Protein AF-A0A3B0WR85-F1 (afdb_monomer_lite)

Structure (mmCIF, N/CA/C/O backbone):
data_AF-A0A3B0WR85-F1
#
_entry.id   AF-A0A3B0WR85-F1
#
loop_
_atom_site.group_PDB
_atom_site.id
_atom_site.type_symbol
_atom_site.label_atom_id
_atom_site.label_alt_id
_atom_site.label_comp_id
_atom_site.label_asym_id
_atom_site.label_entity_id
_atom_site.label_seq_id
_atom_site.pdbx_PDB_ins_code
_atom_site.Cartn_x
_atom_site.Cartn_y
_atom_site.Cartn_z
_atom_site.occupancy
_atom_site.B_iso_or_equiv
_atom_site.auth_seq_id
_atom_site.auth_comp_id
_atom_site.auth_asym_id
_atom_site.auth_atom_id
_atom_site.pdbx_PDB_model_num
ATOM 1 N N . MET A 1 1 ? 17.186 1.798 1.986 1.00 44.66 1 MET A N 1
ATOM 2 C CA . MET A 1 1 ? 17.873 1.474 0.703 1.00 44.66 1 MET A CA 1
ATOM 3 C C . MET A 1 1 ? 18.273 2.775 0.012 1.00 44.66 1 MET A C 1
ATOM 5 O O . MET A 1 1 ? 17.402 3.464 -0.518 1.00 44.66 1 MET A O 1
ATOM 9 N N . SER A 1 2 ? 19.549 3.153 0.126 1.00 36.06 2 SER A N 1
ATOM 10 C CA . SER A 1 2 ? 20.037 4.521 -0.097 1.00 36.06 2 SER A CA 1
ATOM 11 C C . SER A 1 2 ? 20.021 4.960 -1.569 1.00 36.06 2 SER A C 1
ATOM 13 O O . SER A 1 2 ? 19.968 4.143 -2.493 1.00 36.06 2 SER A O 1
ATOM 15 N N . ILE A 1 3 ? 20.077 6.278 -1.788 1.00 45.81 3 ILE A N 1
ATOM 16 C CA . ILE A 1 3 ? 20.148 6.946 -3.104 1.00 45.81 3 ILE A CA 1
ATOM 17 C C . ILE A 1 3 ? 21.254 6.336 -3.982 1.00 45.81 3 ILE A C 1
ATOM 19 O O . ILE A 1 3 ? 21.074 6.115 -5.182 1.00 45.81 3 ILE A O 1
ATOM 23 N N . VAL A 1 4 ? 22.366 5.965 -3.350 1.00 44.94 4 VAL A N 1
ATOM 24 C CA . VAL A 1 4 ? 23.516 5.313 -3.978 1.00 44.94 4 VAL A CA 1
ATOM 25 C C . VAL A 1 4 ? 23.124 3.960 -4.581 1.00 44.94 4 VAL A C 1
ATOM 27 O O . VAL A 1 4 ? 23.459 3.678 -5.728 1.00 44.94 4 VAL A O 1
ATOM 30 N N . THR A 1 5 ? 22.333 3.142 -3.880 1.00 46.25 5 THR A N 1
ATOM 31 C CA . THR A 1 5 ? 21.969 1.790 -4.340 1.00 46.25 5 THR A CA 1
ATOM 32 C C . THR A 1 5 ? 21.059 1.807 -5.577 1.00 46.25 5 THR A C 1
ATOM 34 O O . THR A 1 5 ? 21.176 0.943 -6.447 1.00 46.25 5 THR A O 1
ATOM 37 N N . LYS A 1 6 ? 20.169 2.802 -5.703 1.00 56.06 6 LYS A N 1
ATOM 38 C CA . LYS A 1 6 ? 19.250 2.936 -6.854 1.00 56.06 6 LYS A CA 1
ATOM 39 C C . LYS A 1 6 ? 19.912 3.552 -8.083 1.00 56.06 6 LYS A C 1
ATOM 41 O O . LYS A 1 6 ? 19.692 3.053 -9.187 1.00 56.06 6 LYS A O 1
ATOM 46 N N . GLY A 1 7 ? 20.754 4.572 -7.898 1.00 58.78 7 GLY A N 1
ATOM 47 C CA . GLY A 1 7 ? 21.586 5.113 -8.979 1.00 58.78 7 GLY A CA 1
ATOM 48 C C . GLY A 1 7 ? 22.493 4.034 -9.576 1.00 58.78 7 GLY A C 1
ATOM 49 O O . GLY A 1 7 ? 22.565 3.889 -10.795 1.00 58.78 7 GLY A O 1
ATOM 50 N N . ILE A 1 8 ? 23.074 3.191 -8.716 1.00 61.34 8 ILE A N 1
ATOM 51 C CA . ILE A 1 8 ? 23.852 2.019 -9.126 1.00 61.34 8 ILE A CA 1
ATOM 52 C C . ILE A 1 8 ? 22.989 1.021 -9.913 1.00 61.34 8 ILE A C 1
ATOM 54 O O . ILE A 1 8 ? 23.425 0.548 -10.955 1.00 61.34 8 ILE A O 1
ATOM 58 N N . SER A 1 9 ? 21.753 0.730 -9.495 1.00 68.44 9 SER A N 1
ATOM 59 C CA . SER A 1 9 ? 20.883 -0.217 -10.213 1.00 68.44 9 SER A CA 1
ATOM 60 C C . SER A 1 9 ? 20.498 0.251 -11.625 1.00 68.44 9 SER A C 1
ATOM 62 O O . SER A 1 9 ? 20.544 -0.558 -12.552 1.00 68.44 9 SER A O 1
ATOM 64 N N . MET A 1 10 ? 20.161 1.534 -11.817 1.00 72.00 10 MET A N 1
ATOM 65 C CA . MET A 1 10 ? 19.852 2.072 -13.153 1.00 72.00 10 MET A CA 1
ATOM 66 C C . MET A 1 10 ? 21.098 2.173 -14.039 1.00 72.00 10 MET A C 1
ATOM 68 O O . MET A 1 10 ? 21.025 1.909 -15.238 1.00 72.00 10 MET A O 1
ATOM 72 N N . PHE A 1 11 ? 22.248 2.488 -13.445 1.00 79.44 11 PHE A N 1
ATOM 73 C CA . PHE A 1 11 ? 23.533 2.489 -14.138 1.00 79.44 11 PHE A CA 1
ATOM 74 C C . PHE A 1 11 ? 23.969 1.077 -14.563 1.00 79.44 11 PHE A C 1
ATOM 76 O O . PHE A 1 11 ? 24.436 0.877 -15.679 1.00 79.44 11 PHE A O 1
ATOM 83 N N . ILE A 1 12 ? 23.757 0.066 -13.717 1.00 81.62 12 ILE A N 1
ATOM 84 C CA . ILE A 1 12 ? 24.021 -1.337 -14.065 1.00 81.62 12 ILE A CA 1
ATOM 85 C C . ILE A 1 12 ? 23.113 -1.786 -15.214 1.00 81.62 12 ILE A C 1
ATOM 87 O O . ILE A 1 12 ? 23.583 -2.448 -16.138 1.00 81.62 12 ILE A O 1
ATOM 91 N N . LEU A 1 13 ? 21.828 -1.416 -15.191 1.00 82.56 13 LEU A N 1
ATOM 92 C CA . LEU A 1 13 ? 20.892 -1.771 -16.257 1.00 82.56 13 LEU A CA 1
ATOM 93 C C . LEU A 1 13 ? 21.288 -1.137 -17.600 1.00 82.56 13 LEU A C 1
ATOM 95 O O . LEU A 1 13 ? 21.266 -1.819 -18.624 1.00 82.56 13 LEU A O 1
ATOM 99 N N . SER A 1 14 ? 21.690 0.137 -17.608 1.00 84.94 14 SER A N 1
ATOM 100 C CA . SER A 1 14 ? 22.140 0.809 -18.832 1.00 84.94 14 SER A CA 1
ATOM 101 C C . SER A 1 14 ? 23.456 0.232 -19.362 1.00 84.94 14 SER A C 1
ATOM 103 O O . SER A 1 14 ? 23.582 0.021 -20.570 1.00 84.94 14 SER A O 1
ATOM 105 N N . LEU A 1 15 ? 24.397 -0.120 -18.479 1.00 90.69 15 LEU A N 1
ATOM 106 C CA . LEU A 1 15 ? 25.621 -0.838 -18.847 1.00 90.69 15 LEU A CA 1
ATOM 107 C C . LEU A 1 15 ? 25.331 -2.224 -19.436 1.00 90.69 15 LEU A C 1
ATOM 109 O O . LEU A 1 15 ? 25.959 -2.613 -20.420 1.00 90.69 15 LEU A O 1
ATOM 113 N N . LEU A 1 16 ? 24.368 -2.957 -18.872 1.00 88.81 16 LEU A N 1
ATOM 114 C CA . LEU A 1 16 ? 23.963 -4.274 -19.365 1.00 88.81 16 LEU A CA 1
ATOM 115 C C . LEU A 1 16 ? 23.346 -4.175 -20.766 1.00 88.81 16 LEU A C 1
ATOM 117 O O . LEU A 1 16 ? 23.712 -4.948 -21.649 1.00 88.81 16 LEU A O 1
ATOM 121 N N . ILE A 1 17 ? 22.469 -3.193 -20.996 1.00 90.62 17 ILE A N 1
ATOM 122 C CA . ILE A 1 17 ? 21.872 -2.926 -22.314 1.00 90.62 17 ILE A CA 1
ATOM 123 C C . ILE A 1 17 ? 22.955 -2.554 -23.338 1.00 90.62 17 ILE A C 1
ATOM 125 O O . ILE A 1 17 ? 22.962 -3.090 -24.447 1.00 90.62 17 ILE A O 1
ATOM 129 N N . LEU A 1 18 ? 23.896 -1.681 -22.964 1.00 92.19 18 LEU A N 1
ATOM 130 C CA . LEU A 1 18 ? 25.001 -1.268 -23.832 1.00 92.19 18 LEU A CA 1
ATOM 131 C C . LEU A 1 18 ? 25.924 -2.445 -24.181 1.00 92.19 18 LEU A C 1
ATOM 133 O O . LEU A 1 18 ? 26.284 -2.627 -25.343 1.00 92.19 18 LEU A O 1
ATOM 137 N N . SER A 1 19 ? 26.270 -3.276 -23.196 1.00 90.62 19 SER A N 1
ATOM 138 C CA . SER A 1 19 ? 27.060 -4.492 -23.407 1.00 90.62 19 SER A CA 1
ATOM 139 C C . SER A 1 19 ? 26.348 -5.469 -24.347 1.00 90.62 19 SER A C 1
ATOM 141 O O . SER A 1 19 ? 26.960 -5.985 -25.283 1.00 90.62 19 SER A O 1
ATOM 143 N N . LEU A 1 20 ? 25.040 -5.669 -24.163 1.00 92.06 20 LEU A N 1
ATOM 144 C CA . LEU A 1 20 ? 24.237 -6.557 -25.001 1.00 92.06 20 LEU A CA 1
ATOM 145 C C . LEU A 1 20 ? 24.157 -6.058 -26.453 1.00 92.06 20 LEU A C 1
ATOM 147 O O . LEU A 1 20 ? 24.278 -6.858 -27.378 1.00 92.06 20 LEU A O 1
ATOM 151 N N . LEU A 1 21 ? 24.034 -4.744 -26.664 1.00 92.62 21 LEU A N 1
ATOM 152 C CA . LEU A 1 21 ? 24.086 -4.124 -27.993 1.00 92.62 21 LEU A CA 1
ATOM 153 C C . LEU A 1 21 ? 25.423 -4.385 -28.699 1.00 92.62 21 LEU A C 1
ATOM 155 O O . LEU A 1 21 ? 25.435 -4.772 -29.867 1.00 92.62 21 LEU A O 1
ATOM 159 N N . ILE A 1 22 ? 26.545 -4.231 -27.989 1.00 93.88 22 ILE A N 1
ATOM 160 C CA . ILE A 1 22 ? 27.879 -4.527 -28.533 1.00 93.88 22 ILE A CA 1
ATOM 161 C C . ILE A 1 22 ? 27.980 -6.010 -28.924 1.00 93.88 22 ILE A C 1
ATOM 163 O O . ILE A 1 22 ? 28.458 -6.334 -30.011 1.00 93.88 22 ILE A O 1
ATOM 167 N N . MET A 1 23 ? 27.473 -6.913 -28.080 1.00 92.56 23 MET A N 1
ATOM 168 C CA . MET A 1 23 ? 27.468 -8.357 -28.347 1.00 92.56 23 MET A CA 1
ATOM 169 C C . MET A 1 23 ? 26.614 -8.735 -29.563 1.00 92.56 23 MET A C 1
ATOM 171 O O . MET A 1 23 ? 26.996 -9.630 -30.315 1.00 92.56 23 MET A O 1
ATOM 175 N N . VAL A 1 24 ? 25.494 -8.045 -29.800 1.00 93.56 24 VAL A N 1
ATOM 176 C CA . VAL A 1 24 ? 24.681 -8.223 -31.016 1.00 93.56 24 VAL A CA 1
ATOM 177 C C . VAL A 1 24 ? 25.495 -7.858 -32.260 1.00 93.56 24 VAL A C 1
ATOM 179 O O . VAL A 1 24 ? 25.550 -8.647 -33.203 1.00 93.56 24 VAL A O 1
ATOM 182 N N . VAL A 1 25 ? 26.164 -6.697 -32.254 1.00 92.56 25 VAL A N 1
ATOM 183 C CA . VAL A 1 25 ? 26.983 -6.222 -33.385 1.00 92.56 25 VAL A CA 1
ATOM 184 C C . VAL A 1 25 ? 28.138 -7.182 -33.672 1.00 92.56 25 VAL A C 1
ATOM 186 O O . VAL A 1 25 ? 28.336 -7.581 -34.820 1.00 92.56 25 VAL A O 1
ATOM 189 N N . LEU A 1 26 ? 28.865 -7.606 -32.634 1.00 92.56 26 LEU A N 1
ATOM 190 C CA . LEU A 1 26 ? 29.942 -8.591 -32.762 1.00 92.56 26 LEU A CA 1
ATOM 191 C C . LEU A 1 26 ? 29.422 -9.948 -33.239 1.00 92.56 26 LEU A C 1
ATOM 193 O O . LEU A 1 26 ? 30.055 -10.595 -34.067 1.00 92.56 26 LEU A O 1
ATOM 197 N N . GLY A 1 27 ? 28.250 -10.370 -32.771 1.00 89.69 27 GLY A N 1
ATOM 198 C CA . GLY A 1 27 ? 27.640 -11.622 -33.196 1.00 89.69 27 GLY A CA 1
ATOM 199 C C . GLY A 1 27 ? 27.337 -11.656 -34.698 1.00 89.69 27 GLY A C 1
ATOM 200 O O . GLY A 1 27 ? 27.486 -12.707 -35.315 1.00 89.69 27 GLY 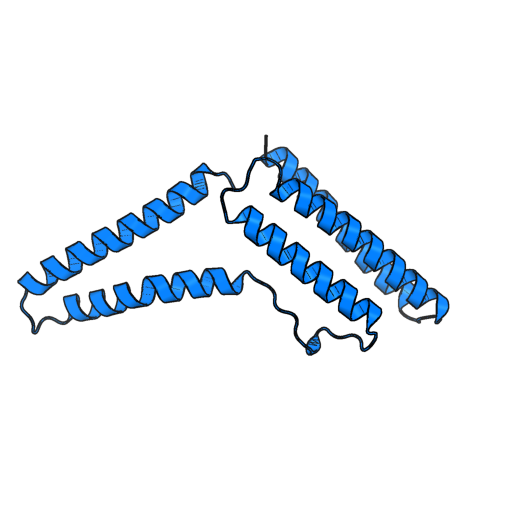A O 1
ATOM 201 N N . PHE A 1 28 ? 26.956 -10.531 -35.314 1.00 92.69 28 PHE A N 1
ATOM 202 C CA . PHE A 1 28 ? 26.737 -10.469 -36.766 1.00 92.69 28 PHE A CA 1
ATOM 203 C C . PHE A 1 28 ? 28.031 -10.612 -37.583 1.00 92.69 28 PHE A C 1
ATOM 205 O O . PHE A 1 28 ? 27.959 -10.981 -38.755 1.00 92.69 28 PHE A O 1
ATOM 212 N N . MET A 1 29 ? 29.212 -10.423 -36.978 1.00 92.06 29 MET A N 1
ATOM 213 C CA . MET A 1 29 ? 30.497 -10.743 -37.622 1.00 92.06 29 MET A CA 1
ATOM 214 C C . MET A 1 29 ? 30.684 -12.253 -37.844 1.00 92.06 29 MET A C 1
ATOM 216 O O . MET A 1 29 ? 31.477 -12.648 -38.693 1.00 92.06 29 MET A O 1
ATOM 220 N N . LEU A 1 30 ? 29.926 -13.100 -37.135 1.00 89.25 30 LEU A N 1
ATOM 221 C CA . LEU A 1 30 ? 29.872 -14.553 -37.358 1.00 89.25 30 LEU A CA 1
ATOM 222 C C . LEU A 1 30 ? 28.946 -14.944 -38.530 1.00 89.25 30 LEU A C 1
ATOM 224 O O . LEU A 1 30 ? 28.833 -16.124 -38.856 1.00 89.25 30 LEU A O 1
ATOM 228 N N . GLY A 1 31 ? 28.292 -13.967 -39.169 1.00 89.75 31 GLY A N 1
ATOM 22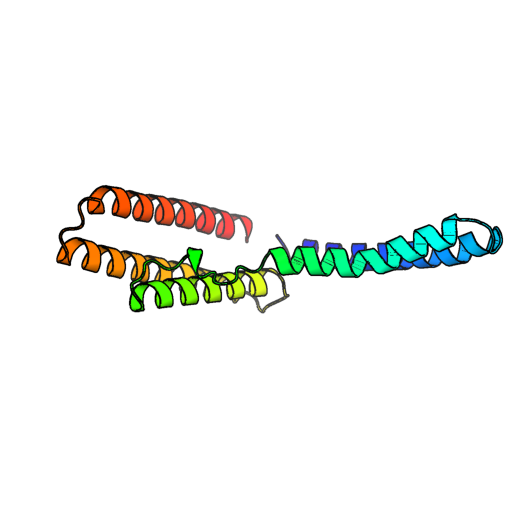9 C CA . GLY A 1 31 ? 27.395 -14.148 -40.309 1.00 89.75 31 GLY A CA 1
ATOM 230 C C . GLY A 1 31 ? 25.906 -14.135 -39.941 1.00 89.75 31 GLY A C 1
ATOM 231 O O . GLY A 1 31 ? 25.497 -14.515 -38.846 1.00 89.75 31 GLY A O 1
ATOM 232 N N . PHE A 1 32 ? 25.063 -13.724 -40.892 1.00 88.88 32 PHE A N 1
ATOM 233 C CA . PHE A 1 32 ? 23.616 -13.538 -40.687 1.00 88.88 32 PHE A CA 1
ATOM 234 C C . PHE A 1 32 ? 22.829 -14.831 -40.420 1.00 88.88 32 PHE A C 1
ATOM 236 O O . PHE A 1 32 ? 21.731 -14.772 -39.865 1.00 88.88 32 PHE A O 1
ATOM 243 N N . GLY A 1 33 ? 23.386 -15.988 -40.795 1.00 90.69 33 GLY A N 1
ATOM 244 C CA . GLY A 1 33 ? 22.810 -17.306 -40.513 1.00 90.69 33 GLY A CA 1
ATOM 245 C C . GLY A 1 33 ? 23.103 -17.826 -39.102 1.00 90.69 33 GLY A C 1
ATOM 246 O O . GLY A 1 33 ? 22.575 -18.868 -38.720 1.00 90.69 33 GLY A O 1
ATOM 247 N N . HIS A 1 34 ? 23.939 -17.131 -38.324 1.00 91.62 34 HIS A N 1
ATO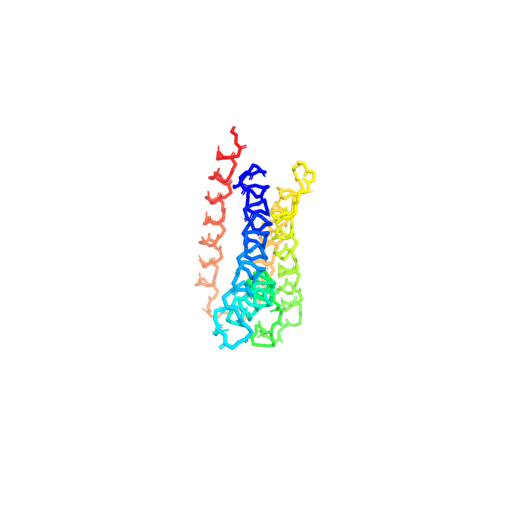M 248 C CA . HIS A 1 34 ? 24.247 -17.531 -36.957 1.00 91.62 34 HIS A CA 1
ATOM 249 C C . HIS A 1 34 ? 23.066 -17.196 -36.025 1.00 91.62 34 HIS A C 1
ATOM 251 O O . HIS A 1 34 ? 22.543 -16.085 -36.090 1.00 91.62 34 HIS A O 1
ATOM 257 N N . PRO A 1 35 ? 22.634 -18.095 -35.123 1.00 92.50 35 PRO A N 1
ATOM 258 C CA . PRO A 1 35 ? 21.458 -17.855 -34.279 1.00 92.50 35 PRO A CA 1
ATOM 259 C C . PRO A 1 35 ? 21.706 -16.856 -33.134 1.00 92.50 35 PRO A C 1
ATOM 261 O O . PRO A 1 35 ? 20.758 -16.248 -32.641 1.00 92.50 35 PRO A O 1
ATOM 264 N N . LEU A 1 36 ? 22.964 -16.666 -32.706 1.00 91.06 36 LEU A N 1
ATOM 265 C CA . LEU A 1 36 ? 23.294 -15.822 -31.542 1.00 91.06 36 LEU A CA 1
ATOM 266 C C . LEU A 1 36 ? 22.782 -14.372 -31.641 1.00 91.06 36 LEU A C 1
ATOM 268 O O . LEU A 1 36 ? 22.123 -13.948 -30.695 1.00 91.06 36 LEU A O 1
ATOM 272 N N . PRO A 1 37 ? 23.011 -13.601 -32.724 1.00 93.56 37 PRO A N 1
ATOM 273 C CA . PRO A 1 37 ? 22.565 -12.205 -32.788 1.00 93.56 37 PRO A CA 1
ATOM 274 C C . PRO A 1 37 ? 21.049 -12.069 -32.663 1.00 93.56 37 PRO A C 1
ATOM 276 O O . PRO A 1 37 ? 20.560 -11.182 -31.970 1.00 93.56 37 PRO A O 1
ATOM 279 N N . TRP A 1 38 ? 20.301 -12.993 -33.266 1.00 92.81 38 TRP A N 1
ATOM 280 C CA . TRP A 1 38 ? 18.841 -13.022 -33.210 1.00 92.81 38 TRP A CA 1
ATOM 281 C C . TRP A 1 38 ? 18.314 -13.345 -31.803 1.00 92.81 38 TRP A C 1
ATOM 283 O O . TRP A 1 38 ? 17.373 -12.697 -31.343 1.00 92.81 38 TRP A O 1
ATOM 293 N N . ILE A 1 39 ? 18.950 -14.279 -31.083 1.00 93.06 39 ILE A N 1
ATOM 294 C CA . ILE A 1 39 ? 18.632 -14.567 -29.671 1.00 93.06 39 ILE A CA 1
ATOM 295 C C . ILE A 1 39 ? 18.925 -13.344 -28.794 1.00 93.06 39 ILE A C 1
ATOM 297 O O . ILE A 1 39 ? 18.108 -12.973 -27.952 1.00 93.06 39 ILE A O 1
ATOM 301 N N . LEU A 1 40 ? 20.068 -12.687 -29.003 1.00 92.56 40 LEU A N 1
ATOM 302 C CA . LEU A 1 40 ? 20.453 -11.501 -28.237 1.00 92.56 40 LEU A CA 1
ATOM 303 C C . LEU A 1 40 ? 19.508 -10.317 -28.493 1.00 92.56 40 LEU A C 1
ATOM 305 O O . LEU A 1 40 ? 19.156 -9.619 -27.546 1.00 92.56 40 LEU A O 1
ATOM 309 N N . ILE A 1 41 ? 19.032 -10.126 -29.729 1.00 91.81 41 ILE A N 1
ATOM 310 C CA . ILE A 1 41 ? 17.992 -9.136 -30.055 1.00 91.81 41 ILE A CA 1
ATOM 311 C C . ILE A 1 41 ? 16.691 -9.452 -29.312 1.00 91.81 41 ILE A C 1
ATOM 313 O O . ILE A 1 41 ? 16.088 -8.552 -28.727 1.00 91.81 41 ILE A O 1
ATOM 317 N N . ALA A 1 42 ? 16.267 -10.719 -29.283 1.00 92.12 42 ALA A N 1
ATOM 318 C CA . ALA A 1 42 ? 15.073 -11.116 -28.541 1.00 92.12 42 ALA A CA 1
ATOM 319 C C . ALA A 1 42 ? 15.210 -10.807 -27.038 1.00 92.12 42 ALA A C 1
ATOM 32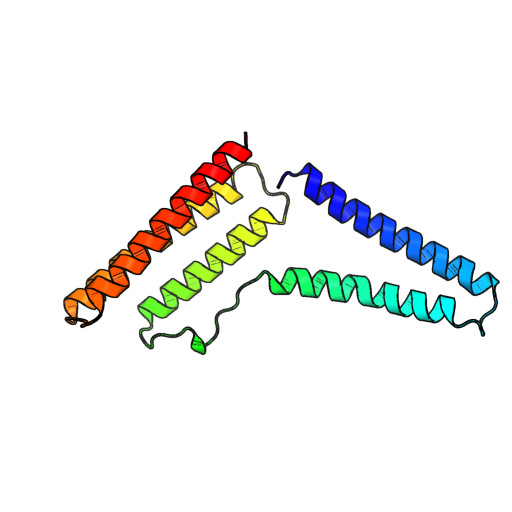1 O O . ALA A 1 42 ? 14.292 -10.247 -26.440 1.00 92.12 42 ALA A O 1
ATOM 322 N N . ILE A 1 43 ? 16.372 -11.094 -26.438 1.00 90.31 43 ILE A N 1
ATOM 323 C CA . ILE A 1 43 ? 16.671 -10.755 -25.036 1.00 90.31 43 ILE A CA 1
ATOM 324 C C . ILE A 1 43 ? 16.655 -9.233 -24.825 1.00 90.31 43 ILE A C 1
ATOM 326 O O . ILE A 1 43 ? 16.030 -8.758 -23.879 1.00 90.31 43 ILE A O 1
ATOM 330 N N . LEU A 1 44 ? 17.284 -8.464 -25.718 1.00 90.75 44 LEU A N 1
ATOM 331 C CA . LEU A 1 44 ? 17.342 -7.002 -25.648 1.00 90.75 44 LEU A CA 1
ATOM 332 C C . LEU A 1 44 ? 15.943 -6.373 -25.646 1.00 90.75 44 LEU A C 1
ATOM 334 O O . LEU A 1 44 ? 15.683 -5.463 -24.865 1.00 90.75 44 LEU A O 1
ATOM 338 N N . VAL A 1 45 ? 15.034 -6.881 -26.480 1.00 90.06 45 VAL A N 1
ATOM 339 C CA . VAL A 1 45 ? 13.639 -6.414 -26.550 1.00 90.06 45 VAL A CA 1
ATOM 340 C C . VAL A 1 45 ? 12.831 -6.844 -25.318 1.00 90.06 45 VAL A C 1
ATOM 342 O O . VAL A 1 45 ? 11.944 -6.117 -24.874 1.00 90.06 45 VAL A O 1
ATOM 345 N N . LEU A 1 46 ? 13.142 -8.002 -24.728 1.00 88.38 46 LEU A N 1
ATOM 346 C CA . LEU A 1 46 ? 12.459 -8.506 -23.534 1.00 88.38 46 LEU A CA 1
ATOM 347 C C . LEU A 1 46 ? 12.849 -7.759 -22.249 1.00 88.38 46 LEU A C 1
ATOM 349 O O . LEU A 1 46 ? 12.008 -7.627 -21.360 1.00 88.38 46 LEU A O 1
ATOM 353 N N . ILE A 1 47 ? 14.086 -7.263 -22.133 1.00 85.81 47 ILE A N 1
ATOM 354 C CA . ILE A 1 47 ? 14.596 -6.619 -20.908 1.00 85.81 47 ILE A CA 1
ATOM 355 C C . ILE A 1 47 ? 13.729 -5.425 -20.451 1.00 85.81 47 ILE A C 1
ATOM 357 O O . ILE A 1 47 ? 13.299 -5.449 -19.294 1.00 85.81 47 ILE A O 1
ATOM 361 N N . PRO A 1 48 ? 13.398 -4.424 -21.298 1.00 80.38 48 PRO A N 1
ATOM 362 C CA . PRO A 1 48 ? 12.534 -3.310 -20.898 1.00 80.38 48 PRO A CA 1
ATOM 363 C C . PRO A 1 48 ? 11.139 -3.770 -20.461 1.00 80.38 48 PRO A C 1
ATOM 365 O O . PRO A 1 48 ? 10.634 -3.335 -19.432 1.00 80.38 48 PRO A O 1
ATOM 368 N N . VAL A 1 49 ? 10.545 -4.727 -21.183 1.00 79.38 49 VAL A N 1
ATOM 369 C CA . VAL A 1 49 ? 9.208 -5.262 -20.872 1.00 79.38 49 VAL A CA 1
ATOM 370 C C . VAL A 1 49 ? 9.191 -5.966 -19.515 1.00 79.38 49 VAL A C 1
ATOM 372 O O . VAL A 1 49 ? 8.247 -5.819 -18.737 1.00 79.38 49 VAL A O 1
ATOM 375 N N . ILE A 1 50 ? 10.230 -6.746 -19.217 1.00 81.94 50 ILE A N 1
ATOM 376 C CA . ILE A 1 50 ? 10.364 -7.444 -17.938 1.00 81.94 50 ILE A CA 1
ATOM 377 C C . ILE A 1 50 ? 10.588 -6.435 -16.810 1.00 81.94 50 ILE A C 1
ATOM 379 O O . ILE A 1 50 ? 9.924 -6.539 -15.778 1.00 81.94 50 ILE A O 1
ATOM 383 N N . HIS A 1 51 ? 11.464 -5.449 -17.014 1.00 76.88 51 HIS A N 1
ATOM 384 C CA . HIS A 1 51 ? 11.706 -4.374 -16.055 1.00 76.88 51 HIS A CA 1
ATOM 385 C C . HIS A 1 51 ? 10.406 -3.632 -15.712 1.00 76.88 51 HIS A C 1
ATOM 387 O O . HIS A 1 51 ? 10.015 -3.579 -14.545 1.00 76.88 51 HIS A O 1
ATOM 393 N N . ASP A 1 52 ? 9.667 -3.170 -16.721 1.00 69.19 52 ASP A N 1
ATOM 394 C CA . ASP A 1 52 ? 8.417 -2.430 -16.532 1.00 69.19 52 ASP A CA 1
ATOM 395 C C . ASP A 1 52 ? 7.348 -3.278 -15.844 1.00 69.19 52 ASP A C 1
ATOM 397 O O . ASP A 1 52 ? 6.637 -2.801 -14.959 1.00 69.19 52 ASP A O 1
ATOM 401 N N . LYS A 1 53 ? 7.260 -4.570 -16.178 1.00 72.38 53 LYS A N 1
ATOM 402 C CA . LYS A 1 53 ? 6.318 -5.494 -15.535 1.00 72.38 53 LYS A CA 1
ATOM 403 C C . LYS A 1 53 ? 6.673 -5.764 -14.073 1.00 72.38 53 LYS A C 1
ATOM 405 O O . LYS A 1 53 ? 5.769 -5.925 -13.253 1.00 72.38 53 LYS A O 1
ATOM 410 N N . ILE A 1 54 ? 7.960 -5.812 -13.733 1.00 72.31 54 ILE A N 1
ATOM 411 C CA . ILE A 1 54 ? 8.426 -5.934 -12.347 1.00 72.31 54 ILE A CA 1
ATOM 412 C C . ILE A 1 54 ? 8.075 -4.668 -11.562 1.00 72.31 54 ILE A C 1
ATOM 414 O O . ILE A 1 54 ? 7.565 -4.783 -10.451 1.00 72.31 54 ILE A O 1
ATOM 418 N N . ILE A 1 55 ? 8.267 -3.479 -12.140 1.00 67.94 55 ILE A N 1
ATOM 419 C CA . ILE A 1 55 ? 7.889 -2.210 -11.503 1.00 67.94 55 ILE A CA 1
ATOM 420 C C . ILE A 1 55 ? 6.366 -2.099 -11.346 1.00 67.94 55 ILE A C 1
ATOM 422 O O . ILE A 1 55 ? 5.881 -1.778 -10.263 1.00 67.94 55 ILE A O 1
ATOM 426 N N . ALA A 1 56 ? 5.593 -2.454 -12.373 1.00 63.09 56 ALA A N 1
ATOM 427 C CA . ALA A 1 56 ? 4.132 -2.423 -12.335 1.00 63.09 56 ALA A CA 1
ATOM 428 C C . ALA A 1 56 ? 3.533 -3.384 -11.293 1.00 63.09 56 ALA A C 1
ATOM 430 O O . ALA A 1 56 ? 2.507 -3.064 -10.697 1.00 63.09 56 ALA A O 1
ATOM 431 N N . ARG A 1 57 ? 4.174 -4.536 -11.030 1.00 61.38 57 ARG A N 1
ATOM 432 C CA . ARG A 1 57 ? 3.763 -5.481 -9.969 1.00 61.38 57 ARG A CA 1
ATOM 433 C C . ARG A 1 57 ? 3.855 -4.907 -8.562 1.00 61.38 57 ARG A C 1
ATOM 435 O O . ARG A 1 57 ? 3.254 -5.476 -7.658 1.00 61.38 57 ARG A O 1
ATOM 442 N N . ARG A 1 58 ? 4.604 -3.824 -8.369 1.00 71.94 58 ARG A N 1
ATOM 443 C CA . ARG A 1 58 ? 4.735 -3.199 -7.057 1.00 71.94 58 ARG A CA 1
ATOM 444 C C . ARG A 1 58 ? 3.452 -2.449 -6.697 1.00 71.94 58 ARG A C 1
ATOM 446 O O . ARG A 1 58 ? 3.092 -2.374 -5.534 1.00 71.94 58 ARG A O 1
ATOM 453 N N . PHE A 1 59 ? 2.741 -1.873 -7.667 1.00 85.88 59 PHE A N 1
ATOM 454 C CA . PHE A 1 59 ? 1.558 -1.056 -7.386 1.00 85.88 59 PHE A CA 1
ATOM 455 C C . PHE A 1 59 ? 0.324 -1.914 -7.112 1.00 85.88 59 PHE A C 1
ATOM 457 O O . PHE A 1 59 ? -0.016 -2.818 -7.881 1.00 85.88 59 PHE A O 1
ATOM 464 N N . VAL A 1 60 ? -0.392 -1.587 -6.040 1.00 90.69 60 VAL A N 1
ATOM 465 C CA . VAL A 1 60 ? -1.606 -2.297 -5.645 1.00 90.69 60 VAL A CA 1
ATOM 466 C C . VAL A 1 60 ? -2.818 -1.575 -6.220 1.00 90.69 60 VAL A C 1
ATOM 468 O O . VAL A 1 60 ? -3.092 -0.422 -5.898 1.00 90.69 60 VAL A O 1
ATOM 471 N N . LYS A 1 61 ? -3.567 -2.258 -7.088 1.00 92.94 61 LYS A N 1
ATOM 472 C CA . LYS A 1 61 ? -4.846 -1.762 -7.613 1.00 92.94 61 LYS A CA 1
ATOM 473 C C . LYS A 1 61 ? -5.999 -2.294 -6.772 1.00 92.94 61 LYS A C 1
ATOM 475 O O . LYS A 1 61 ? -5.977 -3.463 -6.381 1.00 92.94 61 LYS A O 1
ATOM 480 N N . TRP A 1 62 ? -7.017 -1.461 -6.561 1.00 96.19 62 TRP A N 1
ATOM 481 C CA . TRP A 1 62 ? -8.291 -1.910 -6.005 1.00 96.19 62 TRP A CA 1
ATOM 482 C C . TRP A 1 62 ? -8.871 -3.042 -6.859 1.00 96.19 62 TRP A C 1
ATOM 484 O O . TRP A 1 62 ? -8.850 -2.979 -8.092 1.00 96.19 62 TRP A O 1
ATOM 494 N N . LYS A 1 63 ? -9.392 -4.075 -6.200 1.00 96.25 63 LYS A N 1
ATOM 495 C CA . LYS A 1 63 ? -10.129 -5.173 -6.825 1.00 96.25 63 LYS A CA 1
ATOM 496 C C . LYS A 1 63 ? -11.475 -5.280 -6.130 1.00 96.25 63 LYS A C 1
ATOM 498 O O . LYS A 1 63 ? -11.539 -5.156 -4.914 1.00 96.25 63 LYS A O 1
ATOM 503 N N . ASN A 1 64 ? -12.527 -5.597 -6.880 1.00 95.81 64 ASN A N 1
ATOM 504 C CA . ASN A 1 64 ? -13.868 -5.770 -6.307 1.00 95.81 64 ASN A CA 1
ATOM 505 C C . ASN A 1 64 ? -13.913 -6.853 -5.214 1.00 95.81 64 ASN A C 1
ATOM 507 O O . ASN A 1 64 ? -14.745 -6.777 -4.325 1.00 95.81 64 ASN A O 1
ATOM 511 N N . SER A 1 65 ? -12.984 -7.815 -5.234 1.00 97.25 65 SER A N 1
ATOM 512 C CA . SER A 1 65 ? -12.823 -8.831 -4.186 1.00 97.25 65 SER A CA 1
ATOM 513 C C . SER A 1 65 ? -12.369 -8.287 -2.825 1.00 97.25 65 SER A C 1
ATOM 515 O O . SER A 1 65 ? -12.345 -9.049 -1.870 1.00 97.25 65 SER A O 1
ATOM 517 N N . TYR A 1 66 ? -11.935 -7.026 -2.737 1.00 96.69 66 TYR A N 1
ATOM 518 C CA . TYR A 1 66 ? -11.567 -6.370 -1.475 1.00 96.69 66 TYR A CA 1
ATOM 519 C C . TYR A 1 66 ? -12.747 -5.630 -0.832 1.00 96.69 66 TYR A C 1
ATOM 521 O O . TYR A 1 66 ? -12.611 -5.134 0.281 1.00 96.69 66 TYR A O 1
ATOM 529 N N . SER A 1 67 ? -13.872 -5.509 -1.545 1.00 97.50 67 SER A N 1
ATOM 530 C CA . SER A 1 67 ? -15.059 -4.834 -1.029 1.00 97.50 67 SER A CA 1
ATOM 531 C C . SER A 1 67 ? -15.657 -5.617 0.133 1.00 97.50 67 SER A C 1
ATOM 533 O O . SER A 1 67 ? -15.814 -6.837 0.044 1.00 97.50 67 SER A O 1
ATOM 535 N N . VAL A 1 68 ? -16.039 -4.901 1.188 1.00 95.19 68 VAL A N 1
ATOM 536 C CA . VAL A 1 68 ? -16.793 -5.456 2.325 1.00 95.19 68 VAL A CA 1
ATOM 537 C C . VAL A 1 68 ? -18.290 -5.137 2.238 1.00 95.19 68 VAL A C 1
ATOM 539 O O . VAL A 1 68 ? -19.049 -5.427 3.157 1.00 95.19 68 VAL A O 1
ATOM 542 N N . GLY A 1 69 ? -18.734 -4.531 1.131 1.00 96.19 69 GLY A N 1
ATOM 543 C CA . GLY A 1 69 ? -20.130 -4.147 0.907 1.00 96.19 69 GLY A CA 1
ATOM 544 C C . GLY A 1 69 ? -20.573 -2.876 1.640 1.00 96.19 69 GLY A C 1
ATOM 545 O O . GLY A 1 69 ? -21.741 -2.504 1.548 1.00 96.19 69 GLY A O 1
ATOM 546 N N . VAL A 1 70 ? -19.657 -2.190 2.332 1.00 95.75 70 VAL A N 1
ATOM 547 C CA . VAL A 1 70 ? -19.909 -0.916 3.018 1.00 95.75 70 VAL A CA 1
ATOM 548 C C . VAL A 1 70 ? -19.124 0.181 2.304 1.00 95.75 70 VAL A C 1
ATOM 550 O O . VAL A 1 70 ? -17.900 0.232 2.386 1.00 95.75 70 VAL A O 1
ATOM 553 N N . GLU A 1 71 ? -19.827 1.070 1.597 1.00 96.62 71 GLU A N 1
ATOM 554 C CA . GLU A 1 71 ? -19.206 2.060 0.703 1.00 96.62 71 GLU A CA 1
ATOM 555 C C . GLU A 1 71 ? -18.183 2.962 1.412 1.00 96.62 71 GLU A C 1
ATOM 557 O O . GLU A 1 71 ? -17.117 3.239 0.862 1.00 96.62 71 GLU A O 1
ATOM 562 N N . SER A 1 72 ? -18.476 3.403 2.637 1.00 96.38 72 SER A N 1
ATOM 563 C CA . SER A 1 72 ? -17.569 4.252 3.417 1.00 96.38 72 SER A CA 1
ATOM 564 C C . SER A 1 72 ? -16.255 3.541 3.760 1.00 96.38 72 SER A C 1
ATOM 566 O O . SER A 1 72 ? -15.193 4.145 3.624 1.00 96.38 72 SER A O 1
ATOM 568 N N . ILE A 1 73 ? -16.317 2.258 4.124 1.00 97.19 73 ILE A N 1
ATOM 569 C CA . ILE A 1 73 ? -15.150 1.420 4.432 1.00 97.19 73 ILE A CA 1
ATOM 570 C C . ILE A 1 73 ? -14.364 1.092 3.157 1.00 97.19 73 ILE A C 1
ATOM 572 O O . ILE A 1 73 ? -13.144 1.232 3.115 1.00 97.19 73 ILE A O 1
ATOM 576 N N . ASP A 1 74 ? -15.053 0.763 2.064 1.00 98.12 74 ASP A N 1
ATOM 577 C CA . ASP A 1 74 ? -14.409 0.537 0.768 1.00 98.12 74 ASP A CA 1
ATOM 578 C C . ASP A 1 74 ? -13.669 1.785 0.266 1.00 98.12 74 ASP A C 1
ATOM 580 O O . ASP A 1 74 ? -12.612 1.685 -0.363 1.00 98.12 74 ASP A O 1
ATOM 584 N N . ASN A 1 75 ? -14.213 2.975 0.523 1.00 98.00 75 ASN A N 1
ATOM 585 C CA . ASN A 1 75 ? -13.563 4.233 0.172 1.00 98.00 75 ASN A CA 1
ATOM 586 C C . ASN A 1 75 ? -12.326 4.505 1.040 1.00 98.00 75 ASN A C 1
ATOM 588 O O . ASN A 1 75 ? -11.319 4.974 0.501 1.00 98.00 75 ASN A O 1
ATOM 592 N N . ASP A 1 76 ? -12.348 4.135 2.323 1.00 97.88 76 ASP A N 1
ATOM 593 C CA . ASP A 1 76 ? -11.155 4.173 3.174 1.00 97.88 76 ASP A CA 1
ATOM 594 C C . ASP A 1 76 ? -10.068 3.230 2.648 1.00 97.88 76 ASP A C 1
ATOM 596 O O . ASP A 1 76 ? -8.931 3.661 2.445 1.00 97.88 76 ASP A O 1
ATOM 600 N N . HIS A 1 77 ? -10.416 1.984 2.312 1.00 98.06 77 HIS A N 1
ATOM 601 C CA . HIS A 1 77 ? -9.463 1.029 1.746 1.00 98.06 77 HIS A CA 1
ATOM 602 C C . HIS A 1 77 ? -8.860 1.517 0.420 1.00 98.06 77 HIS A C 1
ATOM 604 O O . HIS A 1 77 ? -7.651 1.411 0.203 1.00 98.06 77 HIS A O 1
ATOM 610 N N . LYS A 1 78 ? -9.667 2.091 -0.483 1.00 97.94 78 LYS A N 1
ATOM 611 C CA . LYS A 1 78 ? -9.156 2.687 -1.733 1.00 97.94 78 LYS A CA 1
ATOM 612 C C . LYS A 1 78 ? -8.179 3.826 -1.454 1.00 97.94 78 LYS A C 1
ATOM 614 O O . LYS A 1 78 ? -7.166 3.932 -2.149 1.00 97.94 78 LYS A O 1
ATOM 619 N N . LYS A 1 79 ? -8.462 4.667 -0.453 1.00 97.75 79 LYS A N 1
ATOM 620 C CA . LYS A 1 79 ? -7.566 5.753 -0.050 1.00 97.75 79 LYS A CA 1
ATOM 621 C C . LYS A 1 79 ? -6.260 5.214 0.539 1.00 97.75 79 LYS A C 1
ATOM 623 O O . LYS A 1 79 ? -5.202 5.654 0.099 1.00 97.75 79 LYS A O 1
ATOM 628 N N . LEU A 1 80 ? -6.317 4.212 1.417 1.00 97.75 80 LEU A N 1
ATOM 629 C CA . LEU A 1 80 ? -5.133 3.526 1.949 1.00 97.75 80 LEU A CA 1
ATOM 630 C C . LEU A 1 80 ? -4.260 2.940 0.830 1.00 97.75 80 LEU A C 1
ATOM 632 O O . LEU A 1 80 ? -3.053 3.166 0.803 1.00 97.75 80 LEU A O 1
ATOM 636 N N . LEU A 1 81 ? -4.862 2.268 -0.160 1.00 97.06 81 LEU A N 1
ATOM 637 C CA . LEU A 1 81 ? -4.127 1.767 -1.329 1.00 97.06 81 LEU A CA 1
ATOM 638 C C . LEU A 1 81 ? -3.504 2.895 -2.163 1.00 97.06 81 LEU A C 1
ATOM 640 O O . LEU A 1 81 ? -2.408 2.732 -2.702 1.00 97.06 81 LEU A O 1
ATOM 644 N N . CYS A 1 82 ? -4.183 4.037 -2.289 1.00 96.31 82 CYS A N 1
ATOM 645 C CA . CYS A 1 82 ? -3.637 5.211 -2.968 1.00 96.31 82 CYS A CA 1
ATOM 646 C C . CYS A 1 82 ? -2.385 5.733 -2.246 1.00 96.31 82 CYS A C 1
ATOM 648 O O . CYS A 1 82 ? -1.343 5.895 -2.878 1.00 96.31 82 CYS A O 1
ATOM 650 N N . MET A 1 83 ? -2.461 5.906 -0.925 1.00 95.31 83 MET A N 1
ATOM 651 C CA . MET A 1 83 ? -1.349 6.371 -0.089 1.00 95.31 83 MET A CA 1
ATOM 652 C C . MET A 1 83 ? -0.180 5.379 -0.092 1.00 95.31 83 MET A C 1
ATOM 654 O O . MET A 1 83 ? 0.971 5.782 -0.241 1.00 95.31 83 MET A O 1
ATOM 658 N N . LEU A 1 84 ? -0.457 4.072 -0.064 1.00 93.75 84 LEU A N 1
ATOM 659 C CA . LEU A 1 84 ? 0.563 3.032 -0.221 1.00 93.75 84 LEU A CA 1
ATOM 660 C C . LEU A 1 84 ? 1.284 3.136 -1.575 1.00 93.75 84 LEU A C 1
ATOM 662 O O . LEU A 1 84 ? 2.510 3.055 -1.650 1.00 93.75 84 LEU A O 1
ATOM 666 N N . ASN A 1 85 ? 0.539 3.363 -2.659 1.00 93.81 85 ASN A N 1
ATOM 667 C CA . ASN A 1 85 ? 1.124 3.570 -3.983 1.00 93.81 85 ASN A CA 1
ATOM 668 C C . ASN A 1 85 ? 1.935 4.878 -4.063 1.00 93.81 85 ASN A C 1
ATOM 670 O O . ASN A 1 85 ? 2.955 4.920 -4.758 1.00 93.81 85 ASN A O 1
ATOM 674 N N . GLN A 1 86 ? 1.525 5.933 -3.352 1.00 90.81 86 GLN A N 1
ATOM 675 C CA . GLN A 1 86 ? 2.289 7.179 -3.236 1.00 90.81 86 GLN A CA 1
ATOM 676 C C . GLN A 1 86 ? 3.594 6.960 -2.468 1.00 90.81 86 GLN A C 1
ATOM 678 O O . GLN A 1 86 ? 4.649 7.358 -2.961 1.00 90.81 86 GLN A O 1
ATOM 683 N N . LEU A 1 87 ? 3.549 6.254 -1.334 1.00 88.88 87 LEU A N 1
ATOM 684 C CA . LEU A 1 87 ? 4.734 5.894 -0.555 1.00 88.88 87 LEU A CA 1
ATOM 685 C C . LEU A 1 87 ? 5.707 5.085 -1.405 1.00 88.88 87 LEU A C 1
ATOM 687 O O . LEU A 1 87 ? 6.899 5.374 -1.458 1.00 88.88 87 LEU A O 1
ATOM 691 N N . GLN A 1 88 ? 5.194 4.106 -2.144 1.00 86.25 88 GLN A N 1
ATOM 692 C CA . GLN A 1 88 ? 6.011 3.309 -3.039 1.00 86.25 88 GLN A CA 1
ATOM 693 C C . GLN A 1 88 ? 6.634 4.149 -4.159 1.00 86.25 88 GLN A C 1
ATOM 695 O O . GLN A 1 88 ? 7.807 3.962 -4.477 1.00 86.25 88 GLN A O 1
ATOM 700 N N . THR A 1 89 ? 5.889 5.103 -4.721 1.00 84.88 89 THR A N 1
ATOM 701 C CA . THR A 1 89 ? 6.408 6.058 -5.712 1.00 84.88 89 THR A CA 1
ATOM 702 C C . THR A 1 89 ? 7.536 6.897 -5.116 1.00 84.88 89 THR A C 1
ATOM 704 O O . THR A 1 89 ? 8.624 6.936 -5.687 1.00 84.88 89 THR A O 1
ATOM 707 N N . ALA A 1 90 ? 7.320 7.500 -3.947 1.00 83.94 90 ALA A N 1
ATOM 708 C CA . ALA A 1 90 ? 8.325 8.298 -3.250 1.00 83.94 90 ALA A CA 1
ATOM 709 C C . ALA A 1 90 ? 9.548 7.466 -2.845 1.00 83.94 90 ALA A C 1
ATOM 711 O O . ALA A 1 90 ? 10.678 7.935 -2.907 1.00 83.94 90 ALA A O 1
ATOM 712 N N . SER A 1 91 ? 9.347 6.189 -2.519 1.00 75.12 91 SER A N 1
ATOM 713 C CA . SER A 1 91 ? 10.451 5.268 -2.291 1.00 75.12 91 SER A CA 1
ATOM 714 C C . SER A 1 91 ? 11.221 4.974 -3.582 1.00 75.12 91 SER A C 1
ATOM 716 O O . SER A 1 91 ? 12.404 4.672 -3.511 1.00 75.12 91 SER A O 1
ATOM 718 N N . HIS A 1 92 ? 10.606 5.031 -4.766 1.00 68.00 92 HIS A N 1
ATOM 719 C CA . HIS A 1 92 ? 11.243 4.648 -6.028 1.00 68.00 92 HIS A CA 1
ATOM 720 C C . HIS A 1 92 ? 11.987 5.772 -6.729 1.00 68.00 92 HIS A C 1
ATOM 722 O O . HIS A 1 92 ? 13.079 5.536 -7.249 1.00 68.00 92 HIS A O 1
ATOM 728 N N . TYR A 1 93 ? 11.391 6.955 -6.761 1.00 65.81 93 TYR A N 1
ATOM 729 C CA . TYR A 1 93 ? 11.964 8.121 -7.412 1.00 65.81 93 TYR A CA 1
ATOM 730 C C . TYR A 1 93 ? 12.770 8.937 -6.405 1.00 65.81 93 TYR A C 1
ATOM 732 O O . TYR A 1 93 ? 12.469 8.933 -5.217 1.00 65.81 93 TYR A O 1
ATOM 740 N N . THR A 1 94 ? 13.802 9.641 -6.874 1.00 59.94 94 THR A N 1
ATOM 741 C CA . THR A 1 94 ? 14.526 10.615 -6.050 1.00 59.94 94 THR A CA 1
ATOM 742 C C . THR A 1 94 ? 13.582 11.769 -5.725 1.00 59.94 94 THR A C 1
ATOM 744 O O . THR A 1 94 ? 13.471 12.727 -6.487 1.00 59.94 94 THR A O 1
ATOM 747 N N . THR A 1 95 ? 12.838 11.649 -4.632 1.00 59.94 95 THR A N 1
ATOM 748 C CA . THR A 1 95 ? 12.077 12.755 -4.059 1.00 59.94 95 THR A CA 1
ATOM 749 C C . THR A 1 95 ? 12.972 13.556 -3.122 1.00 59.94 95 THR A C 1
ATOM 751 O O . THR A 1 95 ? 13.982 13.043 -2.646 1.00 59.94 95 THR A O 1
ATOM 754 N N . TYR A 1 96 ? 12.605 14.811 -2.860 1.00 64.44 96 TYR A N 1
ATOM 755 C CA . TYR A 1 96 ? 13.251 15.633 -1.836 1.00 64.44 96 TYR A CA 1
ATOM 756 C C . TYR A 1 96 ? 13.294 14.892 -0.486 1.00 64.44 96 TYR A C 1
ATOM 758 O O . TYR A 1 96 ? 12.378 14.115 -0.180 1.00 64.44 96 TYR A O 1
ATOM 766 N N . ASP A 1 97 ? 14.349 15.122 0.298 1.00 66.00 97 ASP A N 1
ATOM 767 C CA . ASP A 1 97 ? 14.525 14.496 1.610 1.00 66.00 97 ASP A CA 1
ATOM 768 C C . ASP A 1 97 ? 13.281 14.731 2.488 1.00 66.00 97 ASP A C 1
ATOM 770 O O . ASP A 1 97 ? 12.751 15.839 2.566 1.00 66.00 97 ASP A O 1
ATOM 774 N N . GLY A 1 98 ? 12.762 13.666 3.107 1.00 73.69 98 GLY A N 1
ATOM 775 C CA . GLY A 1 98 ? 11.587 13.720 3.989 1.00 73.69 98 GLY A CA 1
ATOM 776 C C . GLY A 1 98 ? 10.216 13.524 3.322 1.00 73.69 98 GLY A C 1
ATOM 777 O O . GLY A 1 98 ? 9.243 13.287 4.030 1.00 73.69 98 GLY A O 1
ATOM 778 N N . VAL A 1 99 ? 10.095 13.523 1.985 1.00 83.94 99 VAL A N 1
ATOM 779 C CA . VAL A 1 99 ? 8.787 13.291 1.318 1.00 83.94 99 VAL A CA 1
ATOM 780 C C . VAL A 1 99 ? 8.244 11.887 1.596 1.00 83.94 99 VAL A C 1
ATOM 782 O O . VAL A 1 99 ? 7.073 11.727 1.929 1.00 83.94 99 VAL A O 1
ATOM 785 N N . ALA A 1 100 ? 9.091 10.861 1.477 1.00 85.31 100 ALA A N 1
ATOM 786 C CA . ALA A 1 100 ? 8.688 9.484 1.761 1.00 85.31 100 ALA A CA 1
ATOM 787 C C . ALA A 1 100 ? 8.315 9.288 3.241 1.00 85.31 100 ALA A C 1
ATOM 789 O O . ALA A 1 100 ? 7.389 8.541 3.536 1.00 85.31 100 ALA A O 1
ATOM 790 N N . GLU A 1 101 ? 9.000 9.984 4.153 1.00 86.31 101 GLU A N 1
ATOM 791 C CA . GLU A 1 101 ? 8.689 9.953 5.584 1.00 86.31 101 GLU A CA 1
ATOM 792 C C . GLU A 1 101 ? 7.356 10.643 5.891 1.00 86.31 101 GLU A C 1
ATOM 794 O O . GLU A 1 101 ? 6.545 10.088 6.626 1.00 86.31 101 GLU A O 1
ATOM 799 N N . GLY A 1 102 ? 7.081 11.798 5.277 1.00 90.06 102 GLY A N 1
ATOM 800 C CA . GLY A 1 102 ? 5.785 12.470 5.396 1.00 90.06 102 GLY A CA 1
ATOM 801 C C . GLY A 1 102 ? 4.631 11.575 4.944 1.00 90.06 102 GLY A C 1
ATOM 802 O O . GLY A 1 102 ? 3.689 11.361 5.697 1.00 90.06 102 GLY A O 1
ATOM 803 N N . ILE A 1 103 ? 4.750 10.954 3.764 1.00 92.12 103 ILE A N 1
ATOM 804 C CA . ILE A 1 103 ? 3.718 10.035 3.253 1.00 92.12 103 ILE A CA 1
ATOM 805 C C . ILE A 1 103 ? 3.566 8.801 4.157 1.00 92.12 103 ILE A C 1
ATOM 807 O O . ILE A 1 103 ? 2.456 8.300 4.329 1.00 92.12 103 ILE A O 1
ATOM 811 N N . LEU A 1 104 ? 4.666 8.292 4.722 1.00 91.56 104 LEU A N 1
ATOM 812 C CA . LEU A 1 104 ? 4.625 7.177 5.668 1.00 91.56 104 LEU A CA 1
ATOM 813 C C . LEU A 1 104 ? 3.861 7.557 6.941 1.00 91.56 104 LEU A C 1
ATOM 815 O O . LEU A 1 104 ? 2.994 6.794 7.359 1.00 91.56 104 LEU A O 1
ATOM 819 N N . ASN A 1 105 ? 4.134 8.730 7.517 1.00 92.94 105 ASN A N 1
ATOM 820 C CA . ASN A 1 105 ? 3.416 9.227 8.690 1.00 92.94 105 ASN A CA 1
ATOM 821 C C . ASN A 1 105 ? 1.918 9.406 8.388 1.00 92.94 105 ASN A C 1
ATOM 823 O O . ASN A 1 105 ? 1.090 8.885 9.133 1.00 92.94 105 ASN A O 1
ATOM 827 N N . ASP A 1 106 ? 1.576 10.032 7.256 1.00 95.31 106 ASP A N 1
ATOM 828 C CA . ASP A 1 106 ? 0.182 10.212 6.832 1.00 95.31 106 ASP A CA 1
ATOM 829 C C . ASP A 1 106 ? -0.534 8.859 6.663 1.00 95.31 106 ASP A C 1
ATOM 831 O O . ASP A 1 106 ? -1.699 8.702 7.035 1.00 95.31 106 ASP A O 1
ATOM 835 N N . LEU A 1 107 ? 0.146 7.859 6.084 1.00 95.44 107 LEU A N 1
ATOM 836 C CA . LEU A 1 107 ? -0.409 6.518 5.881 1.00 95.44 107 LEU A CA 1
ATOM 837 C C . LEU A 1 107 ? -0.704 5.821 7.212 1.00 95.44 107 LEU A C 1
ATOM 839 O O . LEU A 1 107 ? -1.748 5.178 7.336 1.00 95.44 107 LEU A O 1
ATOM 843 N N . VAL A 1 108 ? 0.192 5.942 8.192 1.00 95.56 108 VAL A N 1
ATOM 844 C CA . VAL A 1 108 ? 0.008 5.373 9.535 1.00 95.56 108 VAL A CA 1
ATOM 845 C C . VAL A 1 108 ? -1.169 6.042 10.233 1.00 95.56 108 VAL A C 1
ATOM 847 O O . VAL A 1 108 ? -2.091 5.345 10.649 1.00 95.56 108 VAL A O 1
ATOM 850 N N . GLU A 1 109 ? -1.196 7.376 10.263 1.00 96.69 109 GLU A N 1
ATOM 851 C CA . GLU A 1 109 ? -2.281 8.146 10.881 1.00 96.69 109 GLU A CA 1
ATOM 852 C C . GLU A 1 109 ? -3.641 7.797 10.257 1.00 96.69 109 GLU A C 1
ATOM 854 O O . GLU A 1 109 ? -4.624 7.545 10.959 1.00 96.69 109 GLU A O 1
ATOM 859 N N . TYR A 1 110 ? -3.710 7.702 8.923 1.00 97.81 110 TYR A N 1
ATOM 860 C CA . TYR A 1 110 ? -4.959 7.342 8.253 1.00 97.81 110 TYR A CA 1
ATOM 861 C C . TYR A 1 110 ? -5.378 5.889 8.514 1.00 97.81 110 TYR A C 1
ATOM 863 O O . TYR A 1 110 ? -6.573 5.599 8.561 1.00 97.81 110 TYR A O 1
ATOM 871 N N . THR A 1 111 ? -4.418 4.978 8.698 1.00 97.25 111 THR A N 1
ATOM 872 C CA . THR A 1 111 ? -4.688 3.576 9.050 1.00 97.25 111 THR A CA 1
ATOM 873 C C . THR A 1 111 ? -5.300 3.474 10.446 1.00 97.25 111 THR A C 1
ATOM 875 O O . THR A 1 111 ? -6.317 2.805 10.612 1.00 97.25 111 THR A O 1
ATOM 878 N N . GLU A 1 112 ? -4.743 4.183 11.431 1.00 97.06 112 GLU A N 1
ATOM 879 C CA . GLU A 1 112 ? -5.289 4.235 12.794 1.00 97.06 112 GLU A CA 1
ATOM 880 C C . GLU A 1 112 ? -6.703 4.831 12.814 1.00 97.06 112 GLU A C 1
ATOM 882 O O . GLU A 1 112 ? -7.614 4.273 13.428 1.00 97.06 112 GLU A O 1
ATOM 887 N N . TYR A 1 113 ? -6.916 5.926 12.079 1.00 97.38 113 TYR A N 1
ATOM 888 C CA . TYR A 1 113 ? -8.236 6.538 11.928 1.00 97.38 113 TYR A CA 1
ATOM 889 C C . TYR A 1 113 ? -9.259 5.594 11.278 1.00 97.38 113 TYR A C 1
ATOM 891 O O . TYR A 1 113 ? -10.413 5.523 11.714 1.00 97.38 113 TYR A O 1
ATOM 899 N N . HIS A 1 114 ? -8.854 4.870 10.234 1.00 98.00 114 HIS A N 1
ATOM 900 C CA . HIS A 1 114 ? -9.699 3.888 9.562 1.00 98.00 114 HIS A CA 1
ATOM 901 C C . HIS A 1 114 ? -10.098 2.747 10.509 1.00 98.00 114 HIS A C 1
ATOM 903 O O . HIS A 1 114 ? -11.291 2.460 10.626 1.00 98.00 114 HIS A O 1
ATOM 909 N N . PHE A 1 115 ? -9.139 2.170 11.240 1.00 98.25 115 PHE A N 1
ATOM 910 C CA . PHE A 1 115 ? -9.405 1.124 12.230 1.00 98.25 115 PHE A CA 1
ATOM 911 C C . PHE A 1 115 ? -10.339 1.594 13.335 1.00 98.25 115 PHE A C 1
ATOM 913 O O . PHE A 1 115 ? -11.302 0.899 13.648 1.00 98.25 115 PHE A O 1
ATOM 920 N N . PHE A 1 116 ? -10.127 2.800 13.868 1.00 97.56 116 PHE A N 1
ATOM 921 C CA . PHE A 1 116 ? -11.036 3.383 14.851 1.00 97.56 116 PHE A CA 1
ATOM 922 C C . PHE A 1 116 ? -12.476 3.448 14.321 1.00 97.56 116 PHE A C 1
ATOM 924 O O . PHE A 1 116 ? -13.410 3.022 14.997 1.00 97.56 116 PHE A O 1
ATOM 931 N N . ARG A 1 117 ? -12.673 3.933 13.090 1.00 97.25 117 ARG A N 1
ATOM 932 C CA . ARG A 1 117 ? -14.009 4.023 12.481 1.00 97.25 117 ARG A CA 1
ATOM 933 C C . ARG A 1 117 ? -14.657 2.667 12.237 1.00 97.25 117 ARG A C 1
ATOM 935 O O . ARG A 1 117 ? -15.863 2.534 12.439 1.00 97.25 117 ARG A O 1
ATOM 942 N N . GLU A 1 118 ? -13.889 1.688 11.774 1.00 97.88 118 GLU A N 1
ATOM 943 C CA . GLU A 1 118 ? -14.391 0.329 11.577 1.00 97.88 118 GLU A CA 1
ATOM 944 C C . GLU A 1 118 ? -14.777 -0.312 12.914 1.00 97.88 118 GLU A C 1
ATOM 946 O O . GLU A 1 118 ? -15.833 -0.929 13.029 1.00 97.88 118 GLU A O 1
ATOM 951 N N . GLU A 1 119 ? -13.969 -0.106 13.952 1.00 98.19 119 GLU A N 1
ATOM 952 C CA . GLU A 1 119 ? -14.244 -0.580 15.304 1.00 98.19 119 GLU A CA 1
ATOM 953 C C . GLU A 1 119 ? -15.497 0.047 15.913 1.00 98.19 119 GLU A C 1
ATOM 955 O O . GLU A 1 119 ? -16.292 -0.678 16.512 1.00 98.19 119 GLU A O 1
ATOM 960 N N . GLU A 1 120 ? -15.713 1.353 15.746 1.00 97.56 120 GLU A N 1
ATOM 961 C CA . GLU A 1 120 ? -16.949 2.006 16.191 1.00 97.56 120 GLU A CA 1
ATOM 962 C C . GLU A 1 120 ? -18.169 1.432 15.460 1.00 97.56 120 GLU A C 1
ATOM 964 O O . GLU A 1 120 ? -19.139 1.042 16.109 1.00 97.56 120 GLU A O 1
ATOM 969 N N . LEU A 1 121 ? -18.088 1.252 14.137 1.00 96.44 121 LEU A N 1
ATOM 970 C CA . LEU A 1 121 ? -19.161 0.628 13.360 1.00 96.44 121 LEU A CA 1
ATOM 971 C C . LEU A 1 121 ? -19.449 -0.805 13.841 1.00 96.44 121 LEU A C 1
ATOM 973 O O . LEU A 1 121 ? -20.607 -1.184 14.028 1.00 96.44 121 LEU A O 1
ATOM 977 N N . MET A 1 122 ? -18.404 -1.607 14.072 1.00 97.25 122 MET A N 1
ATOM 978 C CA . MET A 1 122 ? -18.527 -2.972 14.591 1.00 97.25 122 MET A CA 1
ATOM 979 C C . MET A 1 122 ? -19.179 -3.010 15.979 1.00 97.25 122 MET A C 1
ATOM 981 O O . MET A 1 122 ? -20.010 -3.884 16.233 1.00 97.25 122 MET A O 1
ATOM 985 N N . LYS A 1 123 ? -18.844 -2.070 16.872 1.00 97.19 123 LYS A N 1
ATOM 986 C CA . LYS A 1 123 ? -19.479 -1.957 18.196 1.00 97.19 123 LYS A CA 1
ATOM 987 C C . LYS A 1 123 ? -20.950 -1.575 18.084 1.00 97.19 123 LYS A C 1
ATOM 989 O O . LYS A 1 123 ? -21.785 -2.227 18.706 1.00 97.19 123 LYS A O 1
ATOM 994 N N . GLU A 1 124 ? -21.274 -0.563 17.280 1.00 96.62 124 GLU A N 1
ATOM 995 C CA . GLU A 1 124 ? -22.647 -0.075 17.090 1.00 96.62 124 GLU A CA 1
ATOM 996 C C . GLU A 1 124 ? -23.596 -1.179 16.603 1.00 96.62 124 GLU A C 1
ATOM 998 O O . GLU A 1 124 ? -24.750 -1.248 17.032 1.00 96.62 124 GLU A O 1
ATOM 1003 N N . CYS A 1 125 ? -23.108 -2.086 15.752 1.00 95.38 125 CYS A N 1
ATOM 1004 C CA . CYS A 1 125 ? -23.891 -3.216 15.250 1.00 95.38 125 CYS A CA 1
ATOM 1005 C C . CYS A 1 125 ? -23.741 -4.519 16.057 1.00 95.38 125 CYS A C 1
ATOM 1007 O O . CYS A 1 125 ? -24.295 -5.540 15.649 1.00 95.38 125 CYS A O 1
ATOM 1009 N N . ASN A 1 126 ? -23.049 -4.504 17.204 1.00 96.56 126 ASN A N 1
ATOM 1010 C CA . ASN A 1 126 ? -22.756 -5.691 18.021 1.00 96.56 126 ASN A CA 1
ATOM 1011 C C . ASN A 1 126 ? -22.124 -6.839 17.212 1.00 96.56 126 ASN A C 1
ATOM 1013 O O . ASN A 1 126 ? -22.529 -8.000 17.325 1.00 96.56 126 ASN A O 1
ATOM 1017 N N . TYR A 1 127 ? -21.141 -6.517 16.368 1.00 96.81 127 TYR A N 1
ATOM 1018 C CA . TYR A 1 127 ? -20.464 -7.498 15.530 1.00 96.81 127 TYR A CA 1
ATOM 1019 C C . TYR A 1 127 ? -19.810 -8.602 16.388 1.00 96.81 127 TYR A C 1
ATOM 1021 O O . TYR A 1 127 ? -18.912 -8.305 17.182 1.00 96.81 127 TYR A O 1
ATOM 1029 N N . PRO A 1 128 ? -20.182 -9.889 16.217 1.00 96.94 128 PRO A N 1
ATOM 1030 C CA . PRO A 1 128 ? -19.697 -10.971 17.082 1.00 96.94 128 PRO A CA 1
ATOM 1031 C C . PRO A 1 128 ? -18.175 -11.167 17.072 1.00 96.94 128 PRO A C 1
ATOM 1033 O O . PRO A 1 128 ? -17.616 -11.720 18.014 1.00 96.94 128 PRO A O 1
ATOM 1036 N N . GLY A 1 129 ? -17.503 -10.742 15.997 1.00 96.62 129 GLY A N 1
ATOM 1037 C CA . GLY A 1 129 ? -16.055 -10.866 15.826 1.00 96.62 129 GLY A CA 1
ATOM 1038 C C . GLY A 1 129 ? -15.244 -9.662 16.308 1.00 96.62 129 GLY A C 1
ATOM 1039 O O . GLY A 1 129 ? -14.040 -9.639 16.059 1.00 96.62 129 GLY A O 1
ATOM 1040 N N . PHE A 1 130 ? -15.866 -8.671 16.958 1.00 97.44 130 PHE A N 1
ATOM 1041 C CA . PHE A 1 130 ? -15.233 -7.393 17.304 1.00 97.44 130 PHE A CA 1
ATOM 1042 C C . PHE A 1 130 ? -13.890 -7.553 18.036 1.00 97.44 130 PHE A C 1
ATOM 1044 O O . PHE A 1 130 ? -12.870 -7.059 17.559 1.00 97.44 130 PHE A O 1
ATOM 1051 N N . ASP A 1 131 ? -13.858 -8.302 19.144 1.00 97.62 131 ASP A N 1
ATOM 1052 C CA . ASP A 1 131 ? -12.643 -8.448 19.960 1.00 97.62 131 ASP A CA 1
ATOM 1053 C C . ASP A 1 131 ? -11.495 -9.122 19.198 1.00 97.62 131 ASP A C 1
ATOM 1055 O O . ASP A 1 131 ? -10.322 -8.810 19.407 1.00 97.62 131 ASP A O 1
ATOM 1059 N N . ALA A 1 132 ? -11.822 -10.071 18.317 1.00 98.06 132 ALA A N 1
ATOM 1060 C CA . ALA A 1 132 ? -10.829 -10.749 17.496 1.00 98.06 132 ALA A CA 1
ATOM 1061 C C . ALA A 1 132 ? -10.280 -9.818 16.407 1.00 98.06 132 ALA A C 1
ATOM 1063 O O . ALA A 1 132 ? -9.072 -9.809 16.177 1.00 98.06 132 ALA A O 1
ATOM 1064 N N . HIS A 1 133 ? -11.147 -9.020 15.778 1.00 97.12 133 HIS A N 1
ATOM 1065 C CA . HIS A 1 133 ? -10.763 -8.078 14.729 1.00 97.12 133 HIS A CA 1
ATOM 1066 C C . HIS A 1 133 ? -9.899 -6.940 15.291 1.00 97.12 133 HIS A C 1
ATOM 1068 O O . HIS A 1 133 ? -8.802 -6.693 14.799 1.00 97.12 133 HIS A O 1
ATOM 1074 N N . ARG A 1 134 ? -10.307 -6.338 16.414 1.00 97.75 134 ARG A N 1
ATOM 1075 C CA . ARG A 1 134 ? -9.524 -5.301 17.098 1.00 97.75 134 ARG A CA 1
ATOM 1076 C C . ARG A 1 134 ? -8.112 -5.773 17.462 1.00 97.75 134 ARG A C 1
ATOM 1078 O O . ARG A 1 134 ? -7.144 -5.044 17.276 1.00 97.75 134 ARG A O 1
ATOM 1085 N N . LYS A 1 135 ? -7.952 -7.022 17.912 1.00 98.06 135 LYS A N 1
ATOM 1086 C CA . LYS A 1 135 ? -6.615 -7.590 18.173 1.00 98.06 135 LYS A CA 1
ATOM 1087 C C . LYS A 1 135 ? -5.746 -7.675 16.916 1.00 98.06 135 LYS A C 1
ATOM 1089 O O . LYS A 1 135 ? -4.528 -7.553 17.018 1.00 98.06 135 LYS A O 1
ATOM 1094 N N . GLN A 1 136 ? -6.340 -7.897 15.742 1.00 97.62 136 GLN A N 1
ATOM 1095 C CA . GLN A 1 136 ? -5.605 -7.879 14.474 1.00 97.62 136 GLN A CA 1
ATOM 1096 C C . GLN A 1 136 ? -5.135 -6.461 14.132 1.00 97.62 136 GLN A C 1
AT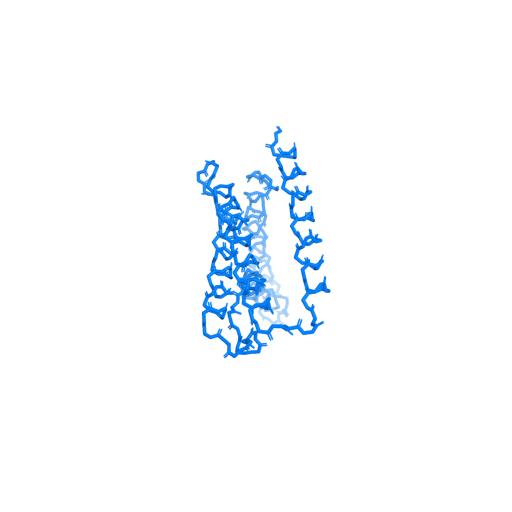OM 1098 O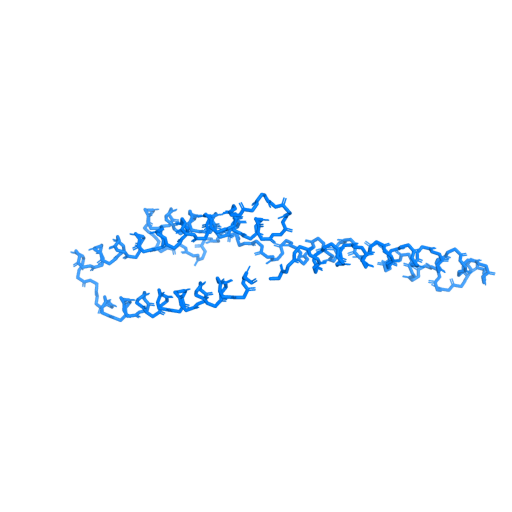 O . GLN A 1 136 ? -3.986 -6.301 13.723 1.00 97.62 136 GLN A O 1
ATOM 1103 N N . HIS A 1 137 ? -5.968 -5.443 14.372 1.00 97.88 137 HIS A N 1
ATOM 1104 C CA . HIS A 1 137 ? -5.583 -4.036 14.220 1.00 97.88 137 HIS A CA 1
ATOM 1105 C C . HIS A 1 137 ? -4.427 -3.660 15.148 1.00 97.88 137 HIS A C 1
ATOM 1107 O O . HIS A 1 137 ? -3.395 -3.180 14.680 1.00 97.88 137 HIS A O 1
ATOM 1113 N N . GLU A 1 138 ? -4.550 -3.957 16.444 1.00 97.06 138 GLU A N 1
ATOM 1114 C CA . GLU A 1 138 ? -3.509 -3.690 17.446 1.00 97.06 138 GLU A CA 1
ATOM 1115 C C . GLU A 1 138 ? -2.182 -4.379 17.077 1.00 97.06 138 GLU A C 1
ATOM 1117 O O . GLU A 1 138 ? -1.113 -3.764 17.126 1.00 97.06 138 GLU A O 1
ATOM 1122 N N . ALA A 1 139 ? -2.241 -5.640 16.631 1.00 97.12 139 ALA A N 1
ATOM 1123 C CA . ALA A 1 139 ? -1.062 -6.372 16.179 1.00 97.12 139 ALA A CA 1
ATOM 1124 C C . ALA A 1 139 ? -0.426 -5.748 14.926 1.00 97.12 139 ALA A C 1
ATOM 1126 O O . ALA A 1 139 ? 0.801 -5.689 14.833 1.00 97.12 139 ALA A O 1
ATOM 1127 N N . MET A 1 140 ? -1.233 -5.275 13.972 1.00 95.56 140 MET A N 1
ATOM 1128 C CA . MET A 1 140 ? -0.727 -4.631 12.761 1.00 95.56 140 MET A CA 1
ATOM 1129 C C . MET A 1 140 ? -0.050 -3.293 13.076 1.00 95.56 140 MET A C 1
ATOM 1131 O O . MET A 1 140 ? 1.065 -3.062 12.611 1.00 95.56 140 MET A O 1
ATOM 1135 N N . ILE A 1 141 ? -0.668 -2.442 13.902 1.00 94.62 141 ILE A N 1
ATOM 1136 C CA . ILE A 1 141 ? -0.085 -1.155 14.321 1.00 94.62 141 ILE A CA 1
ATOM 1137 C C . ILE A 1 141 ? 1.226 -1.365 15.084 1.00 94.62 141 ILE A C 1
ATOM 1139 O O . ILE A 1 141 ? 2.203 -0.654 14.838 1.00 94.62 141 ILE A O 1
ATOM 1143 N N . SER A 1 142 ? 1.290 -2.385 15.947 1.00 94.88 142 SER A N 1
ATOM 1144 C CA . SER A 1 142 ? 2.532 -2.744 16.635 1.00 94.88 142 SER A CA 1
ATOM 1145 C C . SER A 1 142 ? 3.635 -3.138 15.650 1.00 94.88 142 SER A C 1
ATOM 1147 O O . SER A 1 142 ? 4.763 -2.676 15.798 1.00 94.88 142 SER A O 1
ATOM 1149 N N . GLN A 1 143 ? 3.327 -3.963 14.644 1.00 93.81 143 GLN A N 1
ATOM 1150 C CA . GLN A 1 143 ? 4.306 -4.370 13.629 1.00 93.81 143 GLN A CA 1
ATOM 1151 C C . GLN A 1 143 ? 4.798 -3.175 12.809 1.00 93.81 143 GLN A C 1
ATOM 1153 O O . GLN A 1 143 ? 5.999 -3.016 12.605 1.00 93.81 143 GLN A O 1
ATOM 1158 N N . VAL A 1 144 ? 3.879 -2.315 12.364 1.00 91.12 144 VAL A N 1
ATOM 1159 C CA . VAL A 1 144 ? 4.214 -1.113 11.591 1.00 91.12 144 VAL A CA 1
ATOM 1160 C C . VAL A 1 144 ? 5.098 -0.169 12.405 1.00 91.12 144 VAL A C 1
ATOM 1162 O O . VAL A 1 144 ? 6.107 0.302 11.889 1.00 91.12 144 VAL A O 1
ATOM 1165 N N . SER A 1 145 ? 4.783 0.046 13.684 1.00 90.75 145 SER A N 1
ATOM 1166 C CA . SER A 1 145 ? 5.605 0.865 14.584 1.00 90.75 145 SER A CA 1
ATOM 1167 C C . SER A 1 145 ? 7.037 0.336 14.706 1.00 90.75 145 SER A C 1
ATOM 1169 O O . SER A 1 145 ? 7.983 1.116 14.618 1.00 90.75 145 SER A O 1
ATOM 1171 N N . THR A 1 146 ? 7.214 -0.984 14.841 1.00 92.31 146 THR A N 1
ATOM 1172 C CA . THR A 1 146 ? 8.547 -1.608 14.862 1.00 92.31 146 THR A CA 1
ATOM 1173 C C . THR A 1 146 ? 9.308 -1.359 13.560 1.00 92.31 146 THR A C 1
ATOM 1175 O O . THR A 1 146 ? 10.455 -0.925 13.605 1.00 92.31 146 THR A O 1
ATOM 1178 N N . PHE A 1 147 ? 8.667 -1.552 12.402 1.00 88.31 147 PHE A N 1
ATOM 1179 C CA . PHE A 1 147 ? 9.311 -1.302 11.108 1.00 88.31 147 PHE A CA 1
ATOM 1180 C C . PHE A 1 147 ? 9.700 0.164 10.902 1.00 88.31 147 PHE A C 1
ATOM 1182 O O . PHE A 1 147 ? 10.722 0.445 10.279 1.00 88.31 147 PHE A O 1
ATOM 1189 N N . ILE A 1 148 ? 8.894 1.106 11.396 1.00 88.12 148 ILE A N 1
ATOM 1190 C CA . ILE A 1 148 ? 9.194 2.539 11.298 1.00 88.12 148 ILE A CA 1
ATOM 1191 C C . ILE A 1 148 ? 10.415 2.893 12.140 1.00 88.12 148 ILE A C 1
ATOM 1193 O O . ILE A 1 148 ? 11.263 3.656 11.679 1.00 88.12 148 ILE A O 1
ATOM 1197 N N . GLU A 1 149 ? 10.521 2.337 13.345 1.00 88.56 149 GLU A N 1
ATOM 1198 C CA . GLU A 1 149 ? 11.679 2.561 14.207 1.00 88.56 149 GLU A CA 1
ATOM 1199 C C . GLU A 1 149 ? 12.959 2.022 13.558 1.00 88.56 149 GLU A C 1
ATOM 1201 O O . GLU A 1 149 ? 13.936 2.755 13.421 1.00 88.56 149 GLU A O 1
ATOM 1206 N N . GLU A 1 150 ? 12.926 0.787 13.049 1.00 84.75 150 GLU A N 1
ATOM 1207 C CA . GLU A 1 150 ? 14.041 0.201 12.293 1.00 84.75 150 GLU A CA 1
ATOM 1208 C C . GLU A 1 150 ? 14.417 1.058 11.074 1.00 84.75 150 GLU A C 1
ATOM 1210 O O . GLU A 1 150 ? 15.590 1.350 10.850 1.00 84.75 150 GLU A O 1
ATOM 1215 N N . TYR A 1 151 ? 13.424 1.525 10.311 1.00 79.38 151 TYR A N 1
ATOM 1216 C CA . TYR A 1 151 ? 13.645 2.375 9.141 1.00 79.38 151 TYR A CA 1
ATOM 1217 C C . TYR A 1 151 ? 14.306 3.715 9.492 1.00 79.38 151 TYR A C 1
ATOM 1219 O O . TYR A 1 151 ? 15.143 4.203 8.730 1.00 79.38 151 TYR A O 1
ATOM 1227 N N . ARG A 1 152 ? 13.938 4.317 10.628 1.00 81.62 152 ARG A N 1
ATOM 1228 C CA . ARG A 1 152 ? 14.518 5.582 11.104 1.00 81.62 152 ARG A CA 1
ATOM 1229 C C . ARG A 1 152 ? 15.945 5.400 11.616 1.00 81.62 152 ARG A C 1
ATOM 1231 O O . ARG A 1 152 ? 16.771 6.272 11.366 1.00 81.62 152 ARG A O 1
ATOM 1238 N N . VAL A 1 153 ? 16.243 4.274 12.266 1.00 77.44 153 VAL A N 1
ATOM 1239 C CA . VAL A 1 153 ? 17.592 3.936 12.753 1.00 77.44 153 VAL A CA 1
ATOM 1240 C C . VAL A 1 153 ? 18.547 3.610 11.597 1.00 77.44 153 VAL A C 1
ATOM 1242 O O . VAL A 1 153 ? 19.670 4.100 11.583 1.00 77.44 153 VAL A O 1
ATOM 1245 N N . ASP A 1 154 ? 18.104 2.853 10.590 1.00 63.56 154 ASP A N 1
ATOM 1246 C CA . ASP A 1 154 ? 18.909 2.535 9.394 1.00 63.56 154 ASP A CA 1
ATOM 1247 C C . ASP A 1 154 ? 19.057 3.726 8.422 1.00 63.56 154 ASP A C 1
ATOM 1249 O O . ASP A 1 154 ? 19.847 3.681 7.471 1.00 63.56 154 ASP A O 1
ATOM 1253 N N . GLY A 1 155 ? 18.240 4.767 8.603 1.00 57.00 155 GLY A N 1
ATOM 1254 C CA . GLY A 1 155 ? 18.233 5.992 7.803 1.00 57.00 155 GLY A CA 1
ATOM 1255 C C . GLY A 1 155 ? 19.240 7.060 8.249 1.00 57.00 155 GLY A C 1
ATOM 1256 O O . GLY A 1 155 ? 19.419 8.030 7.508 1.00 57.00 155 GLY A O 1
ATOM 1257 N N . THR A 1 156 ? 19.881 6.889 9.414 1.00 43.78 156 THR A N 1
ATOM 1258 C CA . THR A 1 156 ? 20.978 7.732 9.940 1.00 43.78 156 THR A CA 1
ATOM 1259 C C . THR A 1 156 ? 22.343 7.113 9.686 1.00 43.78 156 THR A C 1
ATOM 1261 O O . THR A 1 156 ? 23.270 7.867 9.315 1.00 43.78 156 THR A O 1
#

Sequence (156 aa):
MSIVTKGISMFILSLLILSLLIMVVLGFMLGFGHPLPWILIAILVLIPVIHDKIIARRFVKWKNSYSVGVESIDNDHKKLLCMLNQLQTASHYTTYDGVAEGILNDLVEYTEYHFFREEELMKECNYPGFDAHRKQHEAMISQVSTFIEEYRVDGT

Foldseek 3Di:
DDPVVLVVVVVVLVVVLVVLVVVLVVQCVVPPPRCVNVVSVVVSVVSVVVVVVVLVVQQDDDDPVVDPPDVVLSVLVRVLSVLSNVLVVPVNDPDDPCPNVVSLVVSLVSLVVSLVVVLVVCVVVVPVCNVVVVVVSVVVSVVSVVVVVVVVVVVD

Organism: NCBI:txid652676

Secondary structure (DSSP, 8-state):
--HHHHHHHHHHHHHHHHHHHHHHHHHHTT-TT-HHHHHHHHHHHHHHHHHHHHHHTTSPPP-GGG--S-HHHHHHHHHHHHHHHHHHHHHHTTPPTTHHHHHHHHHHHHHHHHHHHHHHHHHHTT-TTHHHHHHHHHHHHHHHHHHHHHHHHTT-

pLDDT: mean 86.91, std 13.73, range [36.06, 98.25]

InterPro domains:
  IPR012312 Hemerythrin-like [PF01814] (69-148)
  IPR012827 Hemerythrin, metal-binding domain [TIGR02481] (61-152)
  IPR012827 Hemerythrin, metal-binding domain [cd12107] (71-152)
  IPR016131 Haemerythrin, iron-binding site [PS00550] (114-137)
  IPR035938 Hemerythrin-like superfamily [G3DSA:1.20.120.50] (55-155)
  IPR035938 Hemerythrin-like superfamily [SSF47188] (58-151)
  IPR050669 Hemerythrin [PTHR37164] (59-147)

Radius of gyration: 23.41 Å; chains: 1; bounding box: 54×34×61 Å